Protein AF-A0A3S0QYN8-F1 (afdb_monomer_lite)

Sequence (70 aa):
MSDYEQRLTELEVKLAFIDDAVQALVTADADQSVRIATLERMIRDLRSELATVRTGQGHDPHSEPPPPHY

pLDDT: mean 90.31, std 13.35, range [56.81, 98.81]

Structure (mmCIF, N/CA/C/O backbone):
data_AF-A0A3S0QYN8-F1
#
_entry.id   AF-A0A3S0QYN8-F1
#
loop_
_atom_site.group_PDB
_atom_site.id
_atom_site.type_symbol
_atom_site.label_atom_id
_atom_site.label_alt_id
_atom_site.label_comp_id
_atom_site.label_asym_id
_atom_site.label_entity_id
_atom_site.label_seq_id
_atom_site.pdbx_PDB_ins_code
_atom_site.Cartn_x
_atom_site.Cartn_y
_atom_site.Cartn_z
_atom_site.occupancy
_atom_site.B_iso_or_equiv
_atom_site.auth_seq_id
_atom_site.auth_comp_id
_atom_site.auth_asym_id
_atom_site.auth_atom_id
_atom_site.pdbx_PDB_model_num
ATOM 1 N N . MET A 1 1 ? -24.112 1.340 36.273 1.00 60.69 1 MET A N 1
ATOM 2 C CA . MET A 1 1 ? -23.014 0.642 35.582 1.00 60.69 1 MET A CA 1
ATOM 3 C C . MET A 1 1 ? -21.859 0.513 36.547 1.00 60.69 1 MET A C 1
ATOM 5 O O . MET A 1 1 ? -21.577 1.463 37.268 1.00 60.69 1 MET A O 1
ATOM 9 N N . SER A 1 2 ? -21.273 -0.674 36.617 1.00 90.62 2 SER A N 1
ATOM 10 C CA . SER A 1 2 ? -20.051 -0.958 37.374 1.00 90.62 2 SER A CA 1
ATOM 11 C C . SER A 1 2 ? -18.851 -0.266 36.706 1.00 90.62 2 SER A C 1
ATOM 13 O O . SER A 1 2 ? -18.809 -0.182 35.481 1.00 90.62 2 SER A O 1
ATOM 15 N N . ASP A 1 3 ? -17.865 0.200 37.482 1.00 93.88 3 ASP A N 1
ATOM 16 C CA . ASP A 1 3 ? -16.602 0.775 36.965 1.00 93.88 3 ASP A CA 1
ATOM 17 C C . ASP A 1 3 ? -15.924 -0.151 35.932 1.00 93.88 3 ASP A C 1
ATOM 19 O O . ASP A 1 3 ? -15.412 0.288 34.901 1.00 93.88 3 ASP A O 1
ATOM 23 N N . TYR A 1 4 ? -16.030 -1.467 36.144 1.00 96.25 4 TYR A N 1
ATOM 24 C CA . TYR A 1 4 ? -15.522 -2.472 35.213 1.00 96.25 4 TYR A CA 1
ATOM 25 C C . TYR A 1 4 ? -16.266 -2.499 33.870 1.00 96.25 4 TYR A C 1
ATOM 27 O O . TYR A 1 4 ? -15.630 -2.704 32.840 1.00 96.25 4 TYR A O 1
ATOM 35 N N . GLU A 1 5 ? -17.583 -2.274 33.852 1.00 96.19 5 GLU A N 1
ATOM 36 C CA . GLU A 1 5 ? -18.374 -2.234 32.608 1.00 96.19 5 GLU A CA 1
ATOM 37 C C . GLU A 1 5 ? -18.018 -1.002 31.772 1.00 96.19 5 GLU A C 1
ATOM 39 O O . GLU A 1 5 ? -17.889 -1.087 30.550 1.00 96.19 5 GLU A O 1
ATOM 44 N N . GLN A 1 6 ? -17.804 0.139 32.432 1.00 96.50 6 GLN A N 1
ATOM 45 C CA . GLN A 1 6 ? -17.375 1.364 31.765 1.00 96.50 6 GLN A CA 1
ATOM 46 C C . GLN A 1 6 ? -15.982 1.194 31.152 1.00 96.50 6 GLN A C 1
ATOM 48 O O . GLN A 1 6 ? -15.775 1.495 29.977 1.00 96.50 6 GLN A O 1
ATOM 53 N N . ARG A 1 7 ? -15.038 0.640 31.917 1.00 97.00 7 ARG A N 1
ATOM 54 C CA . ARG A 1 7 ? -13.676 0.402 31.437 1.00 97.00 7 ARG A CA 1
ATOM 55 C C . ARG A 1 7 ? -13.618 -0.635 30.316 1.00 97.00 7 ARG A C 1
ATOM 57 O O . ARG A 1 7 ? -12.806 -0.483 29.408 1.00 97.00 7 ARG A O 1
ATOM 64 N N . LEU A 1 8 ? -14.476 -1.656 30.354 1.00 97.81 8 LEU A N 1
ATOM 65 C CA . LEU A 1 8 ? -14.621 -2.616 29.259 1.00 97.81 8 LEU A CA 1
ATOM 66 C C . LEU A 1 8 ? -15.124 -1.923 27.987 1.00 97.81 8 LEU A C 1
ATOM 68 O O . LEU A 1 8 ? -14.494 -2.056 26.944 1.00 97.81 8 LEU A O 1
ATOM 72 N N . THR A 1 9 ? -16.172 -1.105 28.102 1.00 97.88 9 THR A N 1
ATOM 73 C CA . THR A 1 9 ? -16.725 -0.337 26.973 1.00 97.88 9 THR A CA 1
ATOM 74 C C . THR A 1 9 ? -15.662 0.572 26.344 1.00 97.88 9 THR A C 1
ATOM 76 O O . THR A 1 9 ? -15.512 0.630 25.126 1.00 97.88 9 THR A O 1
ATOM 79 N N . GLU A 1 10 ? -14.865 1.266 27.161 1.00 97.94 10 GLU A N 1
ATOM 80 C CA . GLU A 1 10 ? -13.768 2.104 26.663 1.00 97.94 10 GLU A CA 1
ATOM 81 C C . GLU A 1 10 ? -12.689 1.301 25.925 1.00 97.94 10 GLU A C 1
ATOM 83 O O . GLU A 1 10 ? -12.120 1.790 24.946 1.00 97.94 10 GLU A O 1
ATOM 88 N N . LEU A 1 11 ? -12.374 0.092 26.399 1.00 98.38 11 LEU A N 1
ATOM 89 C CA . LEU A 1 11 ? -11.406 -0.786 25.745 1.00 98.38 11 LEU A CA 1
ATOM 90 C C . LEU A 1 11 ? -11.937 -1.323 24.416 1.00 98.38 11 LEU A C 1
ATOM 92 O O . LEU A 1 11 ? -11.178 -1.348 23.454 1.00 98.38 11 LEU A O 1
ATOM 96 N N . GLU A 1 12 ? -13.214 -1.687 24.338 1.00 98.44 12 GLU A N 1
ATOM 97 C CA . GLU A 1 12 ? -13.860 -2.127 23.095 1.00 98.44 12 GLU A CA 1
ATOM 98 C C . GLU A 1 12 ? -13.849 -1.020 22.038 1.00 98.44 12 GLU A C 1
ATOM 100 O O . GLU A 1 12 ? -13.476 -1.258 20.890 1.00 98.44 12 GLU A O 1
ATOM 105 N N . VAL A 1 13 ? -14.160 0.217 22.438 1.00 98.38 13 VAL A N 1
ATOM 106 C CA . VAL A 1 13 ? -14.080 1.382 21.548 1.00 98.38 13 VAL A CA 1
ATOM 107 C C . VAL A 1 13 ? -12.646 1.597 21.062 1.00 98.38 13 VAL A C 1
ATOM 109 O O . VAL A 1 13 ? -12.417 1.759 19.865 1.00 98.38 13 VAL A O 1
ATOM 112 N N . LYS A 1 14 ? -11.659 1.573 21.967 1.00 98.44 14 LYS A N 1
ATOM 113 C CA . LYS A 1 14 ? -10.241 1.719 21.596 1.00 98.44 14 LYS A CA 1
ATOM 114 C C . LYS A 1 14 ? -9.772 0.604 20.667 1.00 98.44 14 LYS A C 1
ATOM 116 O O . LYS A 1 14 ? -9.009 0.887 19.750 1.00 98.44 14 LYS A O 1
ATOM 121 N N . LEU A 1 15 ? -10.217 -0.629 20.897 1.00 98.62 15 LEU A N 1
ATOM 122 C CA . LEU A 1 15 ? -9.876 -1.771 20.057 1.00 98.62 15 LEU A CA 1
ATOM 123 C C . LEU A 1 15 ? -10.426 -1.589 18.641 1.00 98.62 15 LEU A C 1
ATOM 125 O O . LEU A 1 15 ? -9.656 -1.701 17.698 1.00 98.62 15 LEU A O 1
ATOM 129 N N . ALA A 1 16 ? -11.694 -1.196 18.499 1.00 98.50 16 ALA A N 1
ATOM 130 C CA . ALA A 1 16 ? -12.289 -0.919 17.192 1.00 98.50 16 ALA A CA 1
ATOM 131 C C . ALA A 1 16 ? -11.509 0.160 16.416 1.00 98.50 16 ALA A C 1
ATOM 133 O O . ALA A 1 16 ? -11.206 -0.015 15.239 1.00 98.50 16 ALA A O 1
ATOM 134 N N . PHE A 1 17 ? -11.094 1.242 17.087 1.00 98.56 17 PHE A N 1
ATOM 135 C CA . PHE A 1 17 ? -10.250 2.267 16.460 1.00 98.56 17 PHE A CA 1
ATOM 136 C C . PHE A 1 17 ? -8.877 1.742 16.027 1.00 98.56 17 PHE A C 1
ATOM 138 O O . PHE A 1 17 ? -8.355 2.167 14.996 1.00 98.56 17 PHE A O 1
ATOM 145 N N . ILE A 1 18 ? -8.263 0.863 16.822 1.00 98.62 18 ILE A N 1
ATOM 146 C CA . ILE A 1 18 ? -6.971 0.258 16.482 1.00 98.62 18 ILE A CA 1
ATOM 147 C C . ILE A 1 18 ? -7.130 -0.678 15.284 1.00 98.62 18 ILE A C 1
ATOM 149 O O . ILE A 1 18 ? -6.305 -0.614 14.377 1.00 98.62 18 ILE A O 1
ATOM 153 N N . ASP A 1 19 ? -8.185 -1.489 15.250 1.00 98.75 19 ASP A N 1
ATOM 154 C CA . ASP A 1 19 ? -8.468 -2.392 14.133 1.00 98.75 19 ASP A CA 1
ATOM 155 C C . ASP A 1 19 ? -8.661 -1.608 12.826 1.00 98.75 19 ASP A C 1
ATOM 157 O O . ASP A 1 19 ? -8.023 -1.921 11.817 1.00 98.75 19 ASP A O 1
ATOM 161 N N . ASP A 1 20 ? -9.435 -0.520 12.859 1.00 98.62 20 ASP A N 1
ATOM 162 C CA . ASP A 1 20 ? -9.617 0.371 11.708 1.00 98.62 20 ASP A CA 1
ATOM 163 C C . ASP A 1 20 ? -8.290 1.006 11.258 1.00 98.62 20 ASP A C 1
ATOM 165 O O . ASP A 1 20 ? -7.978 1.057 10.063 1.00 98.62 20 ASP A O 1
ATOM 169 N N . ALA A 1 21 ? -7.469 1.468 12.207 1.00 98.50 21 ALA A N 1
ATOM 170 C CA . ALA A 1 21 ? -6.169 2.062 11.909 1.00 98.50 21 ALA A CA 1
ATOM 171 C C . ALA A 1 21 ? -5.195 1.042 11.297 1.00 98.50 21 ALA A C 1
ATOM 173 O O . ALA A 1 21 ? -4.486 1.362 10.340 1.00 98.50 21 ALA A O 1
ATOM 174 N N . VAL A 1 22 ? -5.171 -0.190 11.810 1.00 98.81 22 VAL A N 1
ATOM 175 C CA . VAL A 1 22 ? -4.360 -1.285 11.264 1.00 98.81 22 VAL A CA 1
ATOM 176 C C . VAL A 1 22 ? -4.809 -1.613 9.844 1.00 98.81 22 VAL A C 1
ATOM 178 O O . VAL A 1 22 ? -3.967 -1.716 8.952 1.00 98.81 22 VAL A O 1
ATOM 181 N N . GLN A 1 23 ? -6.115 -1.696 9.592 1.00 98.69 23 GLN A N 1
ATOM 182 C CA . GLN A 1 23 ? -6.640 -1.970 8.256 1.00 98.69 23 GLN A CA 1
ATOM 183 C C . GLN A 1 23 ? -6.275 -0.865 7.251 1.00 98.69 23 GLN A C 1
ATOM 185 O O . GLN A 1 23 ? -5.905 -1.150 6.105 1.00 98.69 23 GLN A O 1
ATOM 190 N N . ALA A 1 24 ? -6.323 0.399 7.680 1.00 98.62 24 ALA A N 1
ATOM 191 C CA . ALA A 1 24 ? -5.887 1.531 6.868 1.00 98.62 24 ALA A CA 1
ATOM 192 C C . ALA A 1 24 ? -4.384 1.462 6.545 1.00 98.62 24 ALA A C 1
ATOM 194 O O . ALA A 1 24 ? -3.991 1.690 5.399 1.00 98.62 24 ALA A O 1
ATOM 195 N N . LEU A 1 25 ? -3.547 1.095 7.522 1.00 98.75 25 LEU A N 1
ATOM 196 C CA . LEU A 1 25 ? -2.105 0.926 7.321 1.00 98.75 25 LEU A CA 1
ATOM 197 C C . LEU A 1 25 ? -1.782 -0.218 6.357 1.00 98.75 25 LEU A C 1
ATOM 199 O O . LEU A 1 25 ? -0.964 -0.030 5.462 1.00 98.75 25 LEU A O 1
ATOM 203 N N . VAL A 1 26 ? -2.449 -1.368 6.488 1.00 98.62 26 VAL A N 1
ATOM 204 C CA . VAL A 1 26 ? -2.276 -2.512 5.574 1.00 98.62 26 VAL A CA 1
ATOM 205 C C . VAL A 1 26 ? -2.629 -2.123 4.139 1.00 98.62 26 VAL A C 1
ATOM 207 O O . VAL A 1 26 ? -1.912 -2.468 3.202 1.00 98.62 26 VAL A O 1
ATOM 210 N N . THR A 1 27 ? -3.709 -1.361 3.960 1.00 98.62 27 THR A N 1
ATOM 211 C CA . THR A 1 27 ? -4.118 -0.876 2.635 1.00 98.62 27 THR A CA 1
ATOM 212 C C . THR A 1 27 ? -3.068 0.071 2.048 1.00 98.62 27 THR A C 1
ATOM 214 O O . THR A 1 27 ? -2.658 -0.089 0.900 1.00 98.62 27 THR A O 1
ATOM 217 N N . ALA A 1 28 ? -2.572 1.018 2.849 1.00 98.62 28 ALA A N 1
ATOM 218 C CA . ALA A 1 28 ? -1.535 1.951 2.417 1.00 98.62 28 ALA A CA 1
ATOM 219 C C . ALA A 1 28 ? -0.205 1.250 2.077 1.00 98.62 28 ALA A C 1
ATOM 221 O O . ALA A 1 28 ? 0.469 1.649 1.127 1.00 98.62 28 ALA A O 1
ATOM 222 N N . ASP A 1 29 ? 0.172 0.212 2.826 1.00 98.75 29 ASP A N 1
ATOM 223 C CA . ASP A 1 29 ? 1.373 -0.592 2.576 1.00 98.75 29 ASP A CA 1
ATOM 224 C C . ASP A 1 29 ? 1.279 -1.376 1.258 1.00 98.75 29 ASP A C 1
ATOM 226 O O . ASP A 1 29 ? 2.222 -1.384 0.458 1.00 98.75 29 ASP A O 1
ATOM 230 N N . ALA A 1 30 ? 0.112 -1.960 0.972 1.00 98.62 30 ALA A N 1
ATOM 231 C CA . ALA A 1 30 ? -0.143 -2.638 -0.295 1.00 98.62 30 ALA A CA 1
ATOM 232 C C . ALA A 1 30 ? -0.010 -1.675 -1.489 1.00 98.62 30 ALA A C 1
ATOM 234 O O . ALA A 1 30 ? 0.691 -1.979 -2.460 1.00 98.62 30 ALA A O 1
ATOM 235 N N . ASP A 1 31 ? -0.607 -0.483 -1.396 1.00 98.69 31 ASP A N 1
ATOM 236 C CA . ASP A 1 31 ? -0.509 0.549 -2.434 1.00 98.69 31 ASP A CA 1
ATOM 237 C C . ASP A 1 31 ? 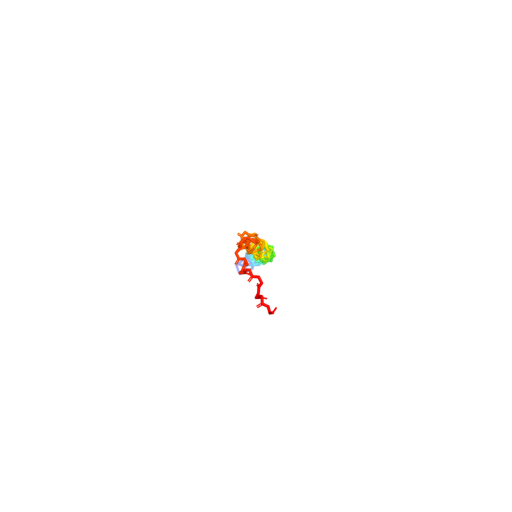0.941 1.011 -2.650 1.00 98.69 31 ASP A C 1
ATOM 239 O O . ASP A 1 31 ? 1.403 1.167 -3.789 1.00 98.69 31 ASP A O 1
ATOM 243 N N . GLN A 1 32 ? 1.698 1.197 -1.565 1.00 98.69 32 GLN A N 1
ATOM 244 C CA . GLN A 1 32 ? 3.115 1.556 -1.634 1.00 98.69 32 GLN A CA 1
ATOM 245 C C . GLN A 1 32 ? 3.952 0.450 -2.277 1.00 98.69 32 GLN A C 1
ATOM 247 O O . GLN A 1 32 ? 4.787 0.745 -3.135 1.00 98.69 32 GLN A O 1
ATOM 252 N N . SER A 1 33 ? 3.693 -0.811 -1.937 1.00 98.75 33 SER A N 1
ATOM 253 C CA . SER A 1 33 ? 4.376 -1.971 -2.515 1.00 98.75 33 SER A CA 1
ATOM 254 C C . SER A 1 33 ? 4.174 -2.052 -4.030 1.00 98.75 33 SER A C 1
ATOM 256 O O . SER A 1 33 ? 5.137 -2.223 -4.785 1.00 98.75 33 SER A O 1
ATOM 258 N N . VAL A 1 34 ? 2.944 -1.835 -4.509 1.00 98.75 34 VAL A N 1
ATOM 259 C CA . VAL A 1 34 ? 2.638 -1.777 -5.950 1.00 98.75 34 VAL A CA 1
ATOM 260 C C . VAL A 1 34 ? 3.367 -0.614 -6.626 1.00 98.75 34 VAL A C 1
ATOM 262 O O . VAL A 1 34 ? 3.943 -0.771 -7.712 1.00 98.75 34 VAL A O 1
ATOM 265 N N . ARG A 1 35 ? 3.387 0.561 -5.988 1.00 98.62 35 ARG A N 1
ATOM 266 C CA . ARG A 1 35 ? 4.079 1.741 -6.519 1.00 98.62 35 ARG A CA 1
ATOM 267 C C . ARG A 1 35 ? 5.587 1.520 -6.616 1.00 98.62 35 ARG A C 1
ATOM 269 O O . ARG A 1 35 ? 6.175 1.871 -7.638 1.00 98.62 35 ARG A O 1
ATOM 276 N N . ILE A 1 36 ? 6.206 0.914 -5.605 1.00 98.81 36 ILE A N 1
ATOM 277 C CA . ILE A 1 36 ? 7.637 0.581 -5.604 1.00 98.81 36 ILE A CA 1
ATOM 278 C C . ILE A 1 36 ? 7.950 -0.397 -6.734 1.00 98.81 36 ILE A C 1
ATOM 280 O O . ILE A 1 36 ? 8.818 -0.107 -7.554 1.00 98.81 36 ILE A O 1
ATOM 284 N N . ALA A 1 37 ? 7.195 -1.491 -6.859 1.00 98.75 37 ALA A N 1
ATOM 285 C CA . ALA A 1 37 ? 7.400 -2.470 -7.928 1.00 98.75 37 ALA A CA 1
ATOM 286 C C . ALA A 1 37 ? 7.300 -1.840 -9.332 1.00 98.75 37 ALA A C 1
ATOM 288 O O . ALA A 1 37 ? 8.045 -2.200 -10.251 1.00 98.75 37 ALA A O 1
ATOM 289 N N . THR A 1 38 ? 6.401 -0.865 -9.492 1.00 98.75 38 THR A N 1
ATOM 290 C CA . THR A 1 38 ? 6.248 -0.092 -10.730 1.00 98.75 38 THR A CA 1
ATOM 291 C C . THR A 1 38 ? 7.470 0.785 -11.002 1.00 98.75 38 THR A C 1
ATOM 293 O O . THR A 1 38 ? 8.017 0.747 -12.105 1.00 98.75 38 THR A O 1
ATOM 296 N N . LEU A 1 39 ? 7.946 1.531 -10.002 1.00 98.75 39 LEU A N 1
ATOM 297 C CA . LEU A 1 39 ? 9.137 2.379 -10.123 1.00 98.75 39 LEU A CA 1
ATOM 298 C C . LEU A 1 39 ? 10.395 1.559 -10.420 1.00 98.75 39 LEU A C 1
ATOM 300 O O . LEU A 1 39 ? 11.185 1.928 -11.285 1.00 98.75 39 LEU A O 1
ATOM 304 N N . GLU A 1 40 ? 10.564 0.415 -9.762 1.00 98.81 40 GLU A N 1
ATOM 305 C CA . GLU A 1 40 ? 11.674 -0.495 -10.036 1.00 98.81 40 GLU A CA 1
ATOM 306 C C . GLU A 1 40 ? 11.669 -0.998 -11.482 1.00 98.81 40 GLU A C 1
ATOM 308 O O . GLU A 1 40 ? 12.730 -1.121 -12.099 1.00 98.81 40 GLU A O 1
ATOM 313 N N . ARG A 1 41 ? 10.485 -1.287 -12.038 1.00 98.69 41 ARG A N 1
ATOM 314 C CA . ARG A 1 41 ? 10.347 -1.669 -13.447 1.00 98.69 41 ARG A CA 1
ATOM 315 C C . ARG A 1 41 ? 10.768 -0.523 -14.363 1.00 98.69 41 ARG A C 1
ATOM 317 O O . ARG A 1 41 ? 11.642 -0.736 -15.192 1.00 98.69 41 ARG A O 1
ATOM 324 N N . MET A 1 42 ? 10.249 0.683 -14.136 1.00 98.56 42 MET A N 1
ATOM 325 C CA . MET A 1 42 ? 10.622 1.872 -14.913 1.00 98.56 42 MET A CA 1
ATOM 326 C C . MET A 1 42 ? 12.135 2.124 -14.889 1.00 98.56 42 MET A C 1
ATOM 328 O O . MET A 1 42 ? 12.735 2.412 -15.919 1.00 98.56 42 MET A O 1
ATOM 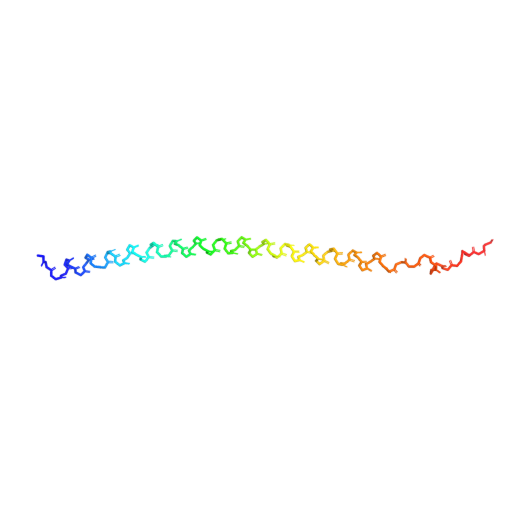332 N N . ILE A 1 43 ? 12.784 1.961 -13.731 1.00 98.69 43 ILE A N 1
ATOM 333 C CA . ILE A 1 43 ? 14.240 2.117 -13.608 1.00 98.69 43 ILE A CA 1
ATOM 334 C C . ILE A 1 43 ? 14.986 1.062 -14.434 1.00 98.69 43 ILE A C 1
ATOM 336 O O . ILE A 1 43 ? 15.985 1.387 -15.079 1.00 98.69 43 ILE A O 1
ATOM 340 N N . ARG A 1 44 ? 14.539 -0.200 -14.423 1.00 98.44 44 ARG A N 1
ATOM 341 C CA . ARG A 1 44 ? 15.147 -1.258 -15.248 1.00 98.44 44 ARG A CA 1
ATOM 342 C C . ARG A 1 44 ? 14.992 -0.966 -16.738 1.00 98.44 44 ARG A C 1
ATOM 344 O O . ARG A 1 44 ? 15.973 -1.106 -17.467 1.00 98.44 44 ARG A O 1
ATOM 351 N N . ASP A 1 45 ? 13.818 -0.511 -17.156 1.00 98.19 45 ASP A N 1
ATOM 352 C CA . ASP A 1 45 ? 13.526 -0.188 -18.553 1.00 98.19 45 ASP A CA 1
ATOM 353 C C . ASP A 1 45 ? 14.403 0.980 -19.033 1.00 98.19 45 ASP A C 1
ATOM 355 O O . ASP A 1 45 ? 15.129 0.840 -20.016 1.00 98.19 45 ASP A O 1
ATOM 359 N N . LEU A 1 46 ? 14.487 2.067 -18.257 1.00 98.12 46 LEU A N 1
ATOM 360 C CA . LEU A 1 46 ? 15.373 3.203 -18.547 1.00 98.12 46 LEU A CA 1
ATOM 361 C C . LEU A 1 46 ? 16.851 2.793 -18.631 1.00 98.12 46 LEU A C 1
ATOM 363 O O . LEU A 1 46 ? 17.592 3.262 -19.494 1.00 98.12 46 LEU A O 1
ATOM 367 N N . ARG A 1 47 ? 17.310 1.897 -17.748 1.00 97.06 47 ARG A N 1
ATOM 368 C CA . ARG A 1 47 ? 18.683 1.368 -17.811 1.00 97.06 47 ARG A CA 1
ATOM 369 C C . ARG A 1 47 ? 18.929 0.561 -19.083 1.00 97.06 47 ARG A C 1
ATOM 371 O O . ARG A 1 47 ? 20.030 0.641 -19.627 1.00 97.06 47 ARG A O 1
ATOM 378 N N . SER A 1 48 ? 17.936 -0.206 -19.532 1.00 96.25 48 SER A N 1
ATOM 379 C CA . SER A 1 48 ? 17.997 -0.958 -20.786 1.00 96.25 48 SER A CA 1
ATOM 380 C C . SER A 1 48 ? 18.104 -0.009 -21.979 1.00 96.25 48 SER A C 1
ATOM 382 O O . SER A 1 48 ? 19.032 -0.134 -22.775 1.00 96.25 48 SER A O 1
ATOM 384 N N . GLU A 1 49 ? 17.242 1.008 -22.043 1.00 95.62 49 GLU A N 1
ATOM 385 C CA . GLU A 1 49 ? 17.267 2.028 -23.098 1.00 95.62 49 GLU A CA 1
ATOM 386 C C . GLU A 1 49 ? 18.619 2.752 -23.169 1.00 95.62 49 GLU A C 1
ATOM 388 O O . GLU A 1 49 ? 19.204 2.880 -24.246 1.00 95.62 49 GLU A O 1
ATOM 393 N N . LEU A 1 50 ? 19.182 3.156 -22.024 1.00 95.75 50 LEU A N 1
ATOM 394 C CA . LEU A 1 50 ? 20.504 3.791 -21.974 1.00 95.75 50 LEU A CA 1
ATOM 395 C C . LEU A 1 50 ? 21.627 2.863 -22.462 1.00 95.75 50 LEU A C 1
ATOM 397 O O . LEU A 1 50 ? 22.561 3.321 -23.127 1.00 95.75 50 LEU A O 1
ATOM 401 N N . ALA A 1 51 ? 21.555 1.565 -22.159 1.00 93.31 51 ALA A N 1
ATOM 402 C CA . ALA A 1 51 ? 22.517 0.587 -22.664 1.00 93.31 51 ALA A CA 1
ATOM 403 C C . ALA A 1 51 ? 22.410 0.422 -24.191 1.00 93.31 51 ALA A C 1
ATOM 405 O O . ALA A 1 51 ? 23.433 0.362 -24.883 1.00 93.31 51 ALA A O 1
ATOM 406 N N . THR A 1 52 ? 21.191 0.417 -24.735 1.00 92.06 52 THR A N 1
ATOM 407 C CA . THR A 1 52 ? 20.942 0.400 -26.183 1.00 92.06 52 THR A CA 1
ATOM 408 C C . THR A 1 52 ? 21.502 1.647 -26.868 1.00 92.06 52 THR A C 1
ATOM 410 O O . THR A 1 52 ? 22.203 1.531 -27.870 1.00 92.06 52 THR A O 1
ATOM 413 N N . VAL A 1 53 ? 21.286 2.841 -26.308 1.00 90.56 53 VAL A N 1
ATOM 414 C CA . VAL A 1 53 ? 21.846 4.085 -26.868 1.00 90.56 53 VAL A CA 1
ATOM 415 C C . VAL A 1 53 ? 23.376 4.047 -26.876 1.00 90.56 53 VAL A C 1
ATOM 417 O O . VAL A 1 53 ? 23.999 4.377 -27.884 1.00 90.56 53 VAL A O 1
ATOM 420 N N . ARG A 1 54 ? 24.000 3.584 -25.785 1.00 83.56 54 ARG A N 1
ATOM 421 C CA . ARG A 1 54 ? 25.464 3.498 -25.686 1.00 83.56 54 ARG A CA 1
ATOM 422 C C . ARG A 1 54 ? 26.076 2.523 -26.692 1.00 83.56 54 ARG A C 1
ATOM 424 O O . ARG A 1 54 ? 27.145 2.797 -27.225 1.00 83.56 54 ARG A O 1
ATOM 431 N N . THR A 1 55 ? 25.421 1.393 -26.941 1.00 79.75 55 THR A N 1
ATOM 432 C CA . THR A 1 55 ? 25.884 0.411 -27.934 1.00 79.75 55 THR A CA 1
ATOM 433 C C . THR A 1 55 ? 25.676 0.904 -29.367 1.00 79.75 55 THR A C 1
ATOM 435 O O . THR A 1 55 ? 26.553 0.698 -30.204 1.00 79.75 55 THR A O 1
ATOM 438 N N . GLY A 1 56 ? 24.590 1.637 -29.634 1.00 72.50 56 GLY A N 1
ATOM 439 C CA . GLY A 1 56 ? 24.321 2.265 -30.932 1.00 72.50 56 GLY A CA 1
ATOM 440 C C . GLY A 1 56 ? 25.314 3.366 -31.331 1.00 72.50 56 GLY A C 1
ATOM 441 O O . GLY A 1 56 ? 25.507 3.599 -32.518 1.00 72.50 56 GLY A O 1
ATOM 442 N N . GLN A 1 57 ? 25.986 4.009 -30.370 1.00 63.00 57 GLN A N 1
ATOM 443 C CA . GLN A 1 57 ? 27.032 5.013 -30.631 1.00 63.00 57 GLN A CA 1
ATOM 444 C C . GLN A 1 57 ? 28.451 4.425 -30.781 1.00 63.00 57 GLN A C 1
ATOM 446 O O . GLN A 1 57 ? 29.385 5.169 -31.064 1.00 63.00 57 GLN A O 1
ATOM 451 N N . GLY A 1 58 ? 28.638 3.116 -30.559 1.00 58.66 58 GLY A N 1
ATOM 452 C CA . GLY A 1 58 ? 29.960 2.482 -30.461 1.00 58.66 58 GLY A CA 1
ATOM 453 C C . GLY A 1 58 ? 30.513 1.834 -31.737 1.00 58.66 58 GLY A C 1
ATOM 454 O O . GLY A 1 58 ? 31.669 1.425 -31.724 1.00 58.66 58 GLY A O 1
ATOM 455 N N . HIS A 1 59 ? 29.733 1.717 -32.815 1.00 56.81 59 HIS A N 1
ATOM 456 C CA . HIS A 1 59 ? 30.220 1.182 -34.094 1.00 56.81 59 HIS A CA 1
ATOM 457 C C . HIS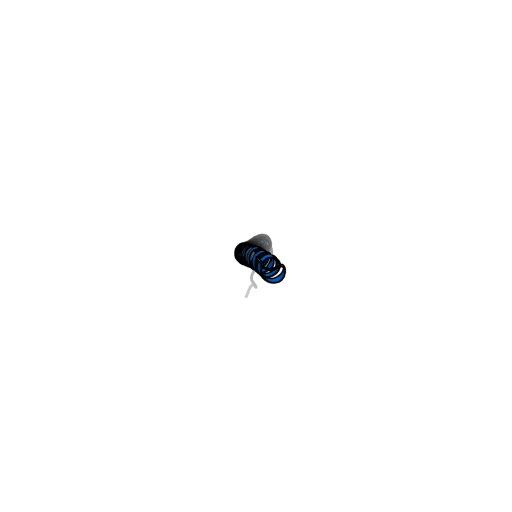 A 1 59 ? 30.444 2.324 -35.085 1.00 56.81 59 HIS A C 1
ATOM 459 O O . HIS A 1 59 ? 29.504 2.776 -35.732 1.00 56.81 59 HIS A O 1
ATOM 465 N N . ASP A 1 60 ? 31.692 2.780 -35.201 1.00 62.62 60 ASP A N 1
ATOM 466 C CA . ASP A 1 60 ? 32.130 3.561 -36.355 1.0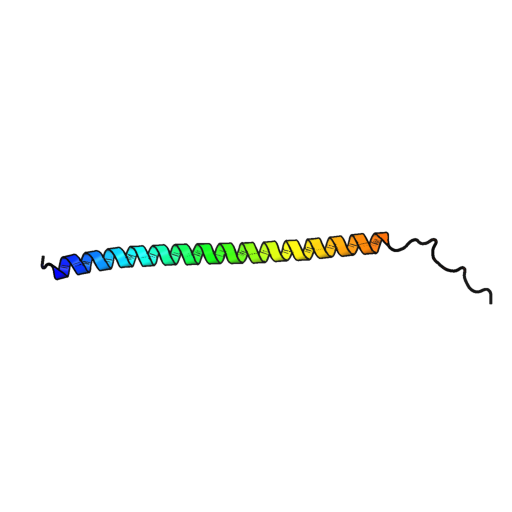0 62.62 60 ASP A CA 1
ATOM 467 C C . ASP A 1 60 ? 32.414 2.587 -37.519 1.00 62.62 60 ASP A C 1
ATOM 469 O O . ASP A 1 60 ? 33.394 1.837 -37.448 1.00 62.62 60 ASP A O 1
ATOM 473 N N . PRO A 1 61 ? 31.588 2.555 -38.584 1.00 57.88 61 PRO A N 1
ATOM 474 C CA . PRO A 1 61 ? 31.802 1.684 -39.743 1.00 57.88 61 PRO A CA 1
ATOM 475 C C . PRO A 1 61 ? 33.112 1.980 -40.495 1.00 57.88 61 PRO A C 1
ATOM 477 O O . PRO A 1 61 ? 33.520 1.190 -41.341 1.00 57.88 61 PRO A O 1
ATOM 480 N N . HIS A 1 62 ? 33.813 3.076 -40.181 1.00 60.16 62 HIS A N 1
ATOM 481 C CA . HIS A 1 62 ? 35.149 3.366 -40.704 1.00 60.16 62 HIS A CA 1
ATOM 482 C C . HIS A 1 62 ? 36.291 2.638 -39.969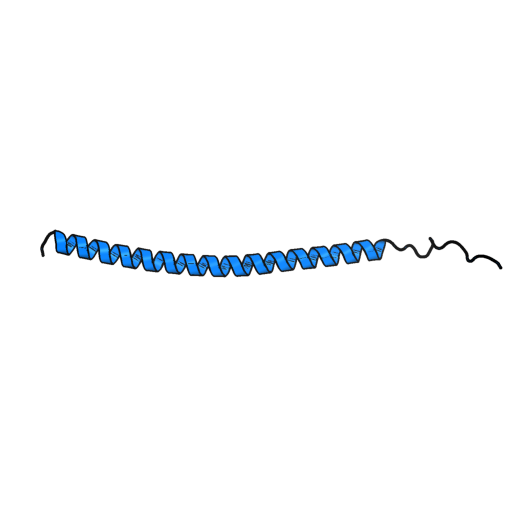 1.00 60.16 62 HIS A C 1
ATOM 484 O O . HIS A 1 62 ? 37.447 2.781 -40.361 1.00 60.16 62 HIS A O 1
ATOM 490 N N . SER A 1 63 ? 35.989 1.844 -38.934 1.00 61.53 63 SER A N 1
ATOM 491 C CA . SER A 1 63 ? 36.978 1.081 -38.152 1.00 61.53 63 SER A CA 1
ATOM 492 C C . SER A 1 63 ? 37.194 -0.363 -38.634 1.00 61.53 63 SER A C 1
ATOM 494 O O . SER A 1 63 ? 37.913 -1.120 -37.978 1.00 61.53 63 SER A O 1
ATOM 496 N N . GLU A 1 64 ? 36.590 -0.777 -39.752 1.00 64.69 64 GLU A N 1
ATOM 497 C CA . GLU A 1 64 ? 36.835 -2.106 -40.324 1.00 64.69 64 GLU A CA 1
ATOM 498 C C . GLU A 1 64 ? 38.202 -2.155 -41.037 1.00 64.69 64 GLU A C 1
ATOM 500 O O . GLU A 1 64 ? 38.472 -1.331 -41.917 1.00 64.69 64 GLU A O 1
ATOM 505 N N . PRO A 1 65 ? 39.090 -3.110 -40.688 1.00 74.25 65 PRO A N 1
ATOM 506 C CA . PRO A 1 65 ? 40.331 -3.314 -41.424 1.00 74.25 65 PRO A CA 1
ATOM 507 C C . PRO A 1 65 ? 40.014 -3.679 -42.882 1.00 74.25 65 PRO A C 1
ATOM 509 O O . PRO A 1 65 ? 39.103 -4.479 -43.113 1.00 74.25 65 PRO A O 1
ATOM 512 N N . PRO A 1 66 ? 40.750 -3.140 -43.874 1.00 77.06 66 PRO A N 1
ATOM 513 C CA . PRO A 1 66 ? 40.497 -3.458 -45.273 1.00 77.06 66 PRO A CA 1
ATOM 514 C C . PRO A 1 66 ? 40.611 -4.975 -45.522 1.00 77.06 66 PRO A C 1
ATOM 516 O O . PRO A 1 66 ? 41.444 -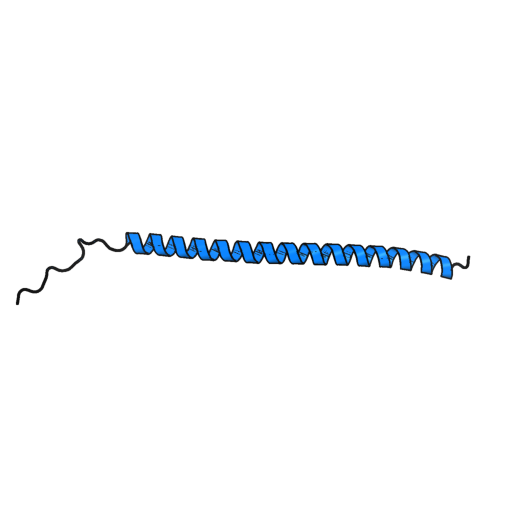5.632 -44.884 1.00 77.06 66 PRO A O 1
ATOM 519 N N . PRO A 1 67 ? 39.792 -5.544 -46.433 1.00 79.56 67 PRO A N 1
ATOM 520 C CA . PRO A 1 67 ? 39.754 -6.984 -46.655 1.00 79.56 67 PRO A CA 1
ATOM 521 C C . PRO A 1 67 ? 41.130 -7.539 -47.052 1.00 79.56 67 PRO A C 1
ATOM 523 O O . PRO A 1 67 ? 41.846 -6.894 -47.824 1.00 79.56 67 PRO A O 1
ATOM 526 N N . PRO A 1 68 ? 41.501 -8.744 -46.581 1.00 82.75 68 PRO A N 1
ATOM 527 C CA . PRO A 1 68 ? 42.736 -9.392 -47.000 1.00 82.75 68 PRO A CA 1
ATOM 528 C C . PRO A 1 68 ? 42.698 -9.685 -48.505 1.00 82.75 68 PRO A C 1
ATOM 530 O O . PRO A 1 68 ? 41.782 -10.342 -49.002 1.00 82.75 68 PRO A O 1
ATOM 533 N N . HIS A 1 69 ? 43.706 -9.197 -49.229 1.00 71.81 69 HIS A N 1
ATOM 534 C CA . HIS A 1 69 ? 43.932 -9.576 -50.620 1.00 71.81 69 HIS A CA 1
ATOM 535 C C . HIS A 1 69 ? 44.529 -10.992 -50.655 1.00 71.81 69 HIS A C 1
ATOM 537 O O . HIS A 1 69 ? 45.660 -11.187 -50.205 1.00 71.81 69 HIS A O 1
ATOM 543 N N . TYR A 1 70 ? 43.747 -11.955 -51.152 1.00 79.50 70 TYR A N 1
ATOM 544 C CA . TYR A 1 70 ? 44.173 -13.322 -51.475 1.00 79.50 70 TYR A CA 1
ATOM 545 C C . TYR A 1 70 ? 44.563 -13.445 -52.947 1.00 79.50 70 TYR A C 1
ATOM 547 O O . TYR A 1 70 ? 43.913 -12.771 -53.780 1.00 79.50 70 TYR A O 1
#

Secondary structure (DSSP, 8-state):
--HHHHHHHHHHHHHHHHHHHHHHHHHHHHHHHHHHHHHHHHHHHHHHHHHHHHHHTS--GGGSPPPP--

Foldseek 3Di:
DDPVVVVVVVVVVVVVVVVVVVVVVVVVVVVVVVVVVVVVVVVVVVVVVVVVVVVVVPDDVVPDDPDDDD

Organism: NCBI:txid1920169

InterPro domains:
  IPR007236 SlyX [PF04102] (5-70)
  IPR007236 SlyX [PTHR36508] (4-70)

Radius of gyration: 31.75 Å; chains: 1; bounding box: 67×18×89 Å